Protein AF-A0A9E3KZW0-F1 (afdb_monomer_lite)

Radius of gyration: 37.71 Å; chains: 1; bounding box: 74×25×116 Å

Secondary structure (DSSP, 8-state):
-----S-STTSSHHHHHHHHHHHHHHHHHHHHHS-S-SSGGGGGGGHHHHHHHHHHHHHHHHHHHHHHHHHHHHHHHHHHHHHHHHHHHHHHHHHHH---PBPTTSSBHHHHHHHHHHHHHHHHHT-EETTEES--

Foldseek 3Di:
DDPPDPDDPCDPPVVVVVVVVVVVVLVVVCVVVVHNDPDLVSVPPCSVVVVVVVVVVVVVVVVVVVVVLVVVLVVLVVVLVVLLVVLVVVLVVLVVPWDQDQDPVRHTPSVVSVVVSVVVNVVSQQDDDDHDRSND

Sequence (136 aa):
MSISSINYGNSVLGQSVRNIQNQLSDLSTQLSTGVKSTNYAGMGVNEGFAIAARNQLANLSAFGTTMTNVNTIIGAGNTALQSLSTIASQVQNNAASTSQNITSSGQTIGQQNAESELSAIVGILNTQVGDRYIFS

Structure (mmCIF, N/CA/C/O backbone):
data_AF-A0A9E3KZW0-F1
#
_entry.id   AF-A0A9E3KZW0-F1
#
loop_
_atom_site.group_PDB
_atom_site.id
_atom_site.type_symbol
_atom_site.label_atom_id
_atom_site.label_alt_id
_atom_site.label_comp_id
_atom_site.label_asym_id
_atom_site.label_entity_id
_atom_site.label_seq_id
_atom_site.pdbx_PDB_ins_code
_atom_site.Cartn_x
_atom_site.Cartn_y
_atom_site.Cartn_z
_atom_site.occupancy
_atom_site.B_iso_or_equiv
_atom_site.auth_seq_id
_atom_site.auth_comp_id
_atom_site.auth_asym_id
_atom_site.auth_atom_id
_atom_site.pdbx_PDB_model_num
ATOM 1 N N . MET A 1 1 ? 37.346 -6.895 -81.073 1.00 38.47 1 MET A N 1
ATOM 2 C CA . MET A 1 1 ? 36.241 -7.174 -80.131 1.00 38.47 1 MET A CA 1
ATOM 3 C C . MET A 1 1 ? 36.797 -7.160 -78.713 1.00 38.47 1 MET A C 1
ATOM 5 O O . MET A 1 1 ? 37.153 -8.206 -78.194 1.00 38.47 1 MET A O 1
ATOM 9 N N . SER A 1 2 ? 36.943 -5.974 -78.118 1.00 40.66 2 SER A N 1
ATOM 10 C CA . SER A 1 2 ? 37.166 -5.845 -76.674 1.00 40.66 2 SER A CA 1
ATOM 11 C C . SER A 1 2 ? 35.810 -5.524 -76.072 1.00 40.66 2 SER A C 1
ATOM 13 O O . SER A 1 2 ? 35.317 -4.409 -76.229 1.00 40.66 2 SER A O 1
ATOM 15 N N . ILE A 1 3 ? 35.177 -6.519 -75.455 1.00 48.38 3 ILE A N 1
ATOM 16 C CA . ILE A 1 3 ? 34.063 -6.270 -74.545 1.00 48.38 3 ILE A CA 1
ATOM 17 C C . ILE A 1 3 ? 34.722 -5.710 -73.291 1.00 48.38 3 ILE A C 1
ATOM 19 O O . ILE A 1 3 ? 35.158 -6.455 -72.417 1.00 48.38 3 ILE A O 1
ATOM 23 N N . SER A 1 4 ? 34.887 -4.389 -73.266 1.00 45.31 4 SER A N 1
ATOM 24 C CA . SER A 1 4 ? 35.287 -3.678 -72.063 1.00 45.31 4 SER A CA 1
ATOM 25 C C . SER A 1 4 ? 34.181 -3.894 -71.045 1.00 45.31 4 SER A C 1
ATOM 27 O O . SER A 1 4 ? 33.060 -3.405 -71.191 1.00 45.31 4 SER A O 1
ATOM 29 N N . SER A 1 5 ? 34.510 -4.736 -70.077 1.00 49.34 5 SER A N 1
ATOM 30 C CA . SER A 1 5 ? 33.704 -5.099 -68.936 1.00 49.34 5 SER A CA 1
ATOM 31 C C . SER A 1 5 ? 33.080 -3.858 -68.310 1.00 49.34 5 SER A C 1
ATOM 33 O O . SER A 1 5 ? 33.745 -2.920 -67.870 1.00 49.34 5 SER A O 1
ATOM 35 N N . ILE A 1 6 ? 31.756 -3.887 -68.228 1.00 59.97 6 ILE A N 1
ATOM 36 C CA . ILE A 1 6 ? 31.041 -3.201 -67.163 1.00 59.97 6 ILE A CA 1
ATOM 37 C C . ILE A 1 6 ? 31.720 -3.626 -65.852 1.00 59.97 6 ILE A C 1
ATOM 39 O O . ILE A 1 6 ? 31.994 -4.815 -65.690 1.00 59.97 6 ILE A O 1
ATOM 43 N N . ASN A 1 7 ? 31.926 -2.668 -64.938 1.00 54.22 7 ASN A N 1
ATOM 44 C CA . ASN A 1 7 ? 32.022 -2.863 -63.479 1.00 54.22 7 ASN A CA 1
ATOM 45 C C . ASN A 1 7 ? 33.336 -2.442 -62.789 1.00 54.22 7 ASN A C 1
ATOM 47 O O . ASN A 1 7 ? 33.975 -3.260 -62.144 1.00 54.22 7 ASN A O 1
ATOM 51 N N . TYR A 1 8 ? 33.683 -1.148 -62.821 1.00 50.16 8 TYR A N 1
ATOM 52 C CA . TYR A 1 8 ? 34.516 -0.538 -61.759 1.00 50.16 8 TYR A CA 1
ATOM 53 C C . TYR A 1 8 ? 34.079 0.881 -61.329 1.00 50.16 8 TYR A C 1
ATOM 55 O O . TYR A 1 8 ? 34.619 1.428 -60.372 1.00 50.16 8 TYR A O 1
ATOM 63 N N . GLY A 1 9 ? 33.048 1.470 -61.952 1.00 49.34 9 GLY A N 1
ATOM 64 C CA . GLY A 1 9 ? 32.530 2.801 -61.583 1.00 49.34 9 GLY A CA 1
ATOM 65 C C . GLY A 1 9 ? 31.638 2.834 -60.331 1.00 49.34 9 GLY A C 1
ATOM 66 O O . GLY A 1 9 ? 31.428 3.896 -59.752 1.00 49.34 9 GLY A O 1
ATOM 67 N N . ASN A 1 10 ? 31.154 1.677 -59.865 1.00 56.56 10 ASN A N 1
ATOM 68 C CA . ASN A 1 10 ? 30.221 1.584 -58.732 1.00 56.56 10 ASN A CA 1
ATOM 69 C C . ASN A 1 10 ? 30.903 1.414 -57.360 1.00 56.56 10 ASN A C 1
ATOM 71 O O . ASN A 1 10 ? 30.213 1.282 -56.349 1.00 56.56 10 ASN A O 1
ATOM 75 N N . SER A 1 11 ? 32.237 1.394 -57.286 1.00 65.44 11 SER A N 1
ATOM 76 C CA . SER A 1 11 ? 32.904 0.804 -56.117 1.00 65.44 11 SER A CA 1
ATOM 77 C C . SER A 1 11 ? 33.169 1.751 -54.943 1.00 65.44 11 SER A C 1
ATOM 79 O O . SER A 1 11 ? 33.275 1.270 -53.821 1.00 65.44 11 SER A O 1
ATOM 81 N N . VAL A 1 12 ? 33.284 3.068 -55.145 1.00 64.06 12 VAL A N 1
ATOM 82 C CA . VAL A 1 12 ? 33.661 3.999 -54.052 1.00 64.06 12 VAL A CA 1
ATOM 83 C C . VAL A 1 12 ? 32.655 5.132 -53.896 1.00 64.06 12 VAL A C 1
ATOM 85 O O . VAL A 1 12 ? 32.166 5.364 -52.792 1.00 64.06 12 VAL A O 1
ATOM 88 N N . LEU A 1 13 ? 32.262 5.784 -54.993 1.00 69.19 13 LEU A N 1
ATOM 89 C CA . LEU A 1 13 ? 31.252 6.852 -54.984 1.00 69.19 13 LEU A CA 1
ATOM 90 C C . LEU A 1 13 ? 29.854 6.309 -54.644 1.00 69.19 13 LEU A C 1
ATOM 92 O O . LEU A 1 13 ? 29.171 6.833 -53.772 1.00 69.19 13 LEU A O 1
ATOM 96 N N . GLY A 1 14 ? 29.458 5.181 -55.244 1.00 76.38 14 GLY A N 1
AT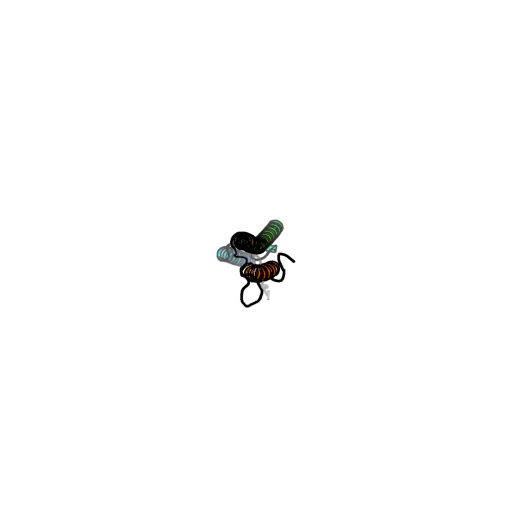OM 97 C CA . GLY A 1 14 ? 28.192 4.517 -54.911 1.00 76.38 14 GLY A CA 1
ATOM 98 C C . GLY A 1 14 ? 28.142 3.951 -53.485 1.00 76.38 14 GLY A C 1
ATOM 99 O O . GLY A 1 14 ? 27.065 3.854 -52.903 1.00 76.38 14 GLY A O 1
ATOM 100 N N . GLN A 1 15 ? 29.294 3.595 -52.905 1.00 76.38 15 GLN A N 1
ATOM 101 C CA . GLN A 1 15 ? 29.398 3.171 -51.502 1.00 76.38 15 GLN A CA 1
ATOM 102 C C . GLN A 1 15 ? 29.337 4.365 -50.540 1.00 76.38 15 GLN A C 1
ATOM 104 O O . GLN A 1 15 ? 28.657 4.299 -49.520 1.00 76.38 15 GLN A O 1
ATOM 109 N N . SER A 1 16 ? 30.002 5.474 -50.868 1.00 77.69 16 SER A N 1
ATOM 110 C CA . SER A 1 16 ? 29.984 6.693 -50.048 1.00 77.69 16 SER A CA 1
ATOM 111 C C . SER A 1 16 ? 28.613 7.371 -50.045 1.00 77.69 16 SER A C 1
ATOM 113 O O . SER A 1 16 ? 28.150 7.761 -48.978 1.00 77.69 16 SER A O 1
ATOM 115 N N . VAL A 1 17 ? 27.903 7.411 -51.178 1.00 82.94 17 VAL A N 1
ATOM 116 C CA . VAL A 1 17 ? 26.512 7.905 -51.233 1.00 82.94 17 VAL A CA 1
ATOM 117 C C . VAL A 1 17 ? 25.576 7.045 -50.380 1.00 82.94 17 VAL A C 1
ATOM 119 O O . VAL A 1 17 ? 24.769 7.589 -49.630 1.00 82.94 17 VAL A O 1
ATOM 122 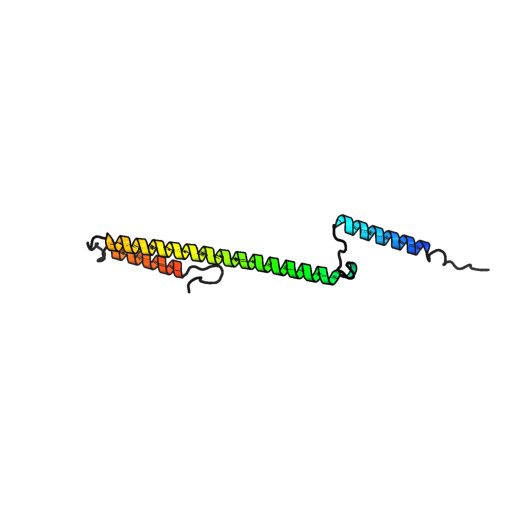N N . ARG A 1 18 ? 25.712 5.713 -50.425 1.00 83.75 18 ARG A N 1
ATOM 123 C CA . ARG A 1 18 ? 24.923 4.814 -49.565 1.00 83.75 18 ARG A CA 1
ATOM 124 C C . ARG A 1 18 ? 25.249 4.989 -48.082 1.00 83.75 18 ARG A C 1
ATOM 126 O O . ARG A 1 18 ? 24.335 5.017 -47.268 1.00 83.75 18 ARG A O 1
ATOM 133 N N . ASN A 1 19 ? 26.520 5.180 -47.729 1.00 84.19 19 ASN A N 1
ATOM 134 C CA . ASN A 1 19 ? 26.905 5.498 -46.351 1.00 84.19 19 ASN A CA 1
ATOM 135 C C . ASN A 1 19 ? 26.306 6.826 -45.872 1.00 84.19 19 ASN A C 1
ATOM 137 O O . ASN A 1 19 ? 25.800 6.883 -44.756 1.00 84.19 19 ASN A O 1
ATOM 141 N N . ILE A 1 20 ? 26.308 7.867 -46.711 1.00 86.19 20 ILE A N 1
ATOM 142 C CA . ILE A 1 20 ? 25.686 9.155 -46.376 1.00 86.19 20 ILE A CA 1
ATOM 143 C C . ILE A 1 20 ? 24.176 8.991 -46.191 1.00 86.19 20 ILE A C 1
ATOM 145 O O . ILE A 1 20 ? 23.639 9.501 -45.217 1.00 86.19 20 ILE A O 1
ATOM 149 N N . GLN A 1 21 ? 23.493 8.253 -47.072 1.00 85.31 21 GLN A N 1
ATOM 150 C CA . GLN A 1 21 ? 22.055 7.984 -46.939 1.00 85.31 21 GLN A CA 1
ATOM 151 C C . GLN A 1 21 ? 21.723 7.239 -45.641 1.00 85.31 21 GLN A C 1
ATOM 153 O O . GLN A 1 21 ? 20.784 7.625 -44.946 1.00 85.31 21 GLN A O 1
ATOM 158 N N . ASN A 1 22 ? 22.520 6.230 -45.279 1.00 84.12 22 ASN A N 1
ATOM 159 C CA . ASN A 1 22 ? 22.353 5.503 -44.021 1.00 84.12 22 ASN A CA 1
ATOM 160 C C . ASN A 1 22 ? 22.565 6.424 -42.808 1.00 84.12 22 ASN A C 1
ATOM 162 O O . ASN A 1 22 ? 21.728 6.454 -41.914 1.00 84.12 22 ASN A O 1
ATOM 166 N N . GLN A 1 23 ? 23.617 7.252 -42.812 1.00 84.19 23 GLN A N 1
ATOM 167 C CA . GLN A 1 23 ? 23.861 8.233 -41.746 1.00 84.19 23 GLN A CA 1
ATOM 168 C C . GLN A 1 23 ? 22.731 9.262 -41.631 1.00 84.19 23 GLN A C 1
ATOM 170 O O . GLN A 1 23 ? 22.325 9.606 -40.527 1.00 84.19 23 GLN A O 1
ATOM 175 N N . LEU A 1 24 ? 22.199 9.745 -42.756 1.00 85.75 24 LEU A N 1
ATOM 176 C CA . LEU A 1 24 ? 21.087 10.697 -42.773 1.00 85.75 24 LEU A CA 1
ATOM 177 C C . LEU A 1 24 ? 19.806 10.072 -42.209 1.00 85.75 24 LEU A C 1
ATOM 179 O O . LEU A 1 24 ? 19.095 10.722 -41.444 1.00 85.75 24 LEU A O 1
ATOM 183 N N . SER A 1 25 ? 19.543 8.806 -42.539 1.00 85.38 25 SER A N 1
ATOM 184 C CA . SER A 1 25 ? 18.432 8.035 -41.975 1.00 85.38 25 SER A CA 1
ATOM 185 C C . SER A 1 25 ? 18.586 7.839 -40.464 1.00 85.38 25 SER A C 1
ATOM 187 O O . SER A 1 25 ? 17.631 8.044 -39.710 1.00 85.38 25 SER A O 1
ATOM 189 N N . ASP A 1 26 ? 19.792 7.508 -40.001 1.00 83.38 26 ASP A N 1
ATOM 190 C CA . ASP A 1 26 ? 20.084 7.339 -38.577 1.00 83.38 26 ASP A CA 1
ATOM 191 C C . ASP A 1 26 ? 19.940 8.660 -37.817 1.00 83.38 26 ASP A C 1
ATOM 193 O O . ASP A 1 26 ? 19.269 8.703 -36.788 1.00 83.38 26 ASP A O 1
AT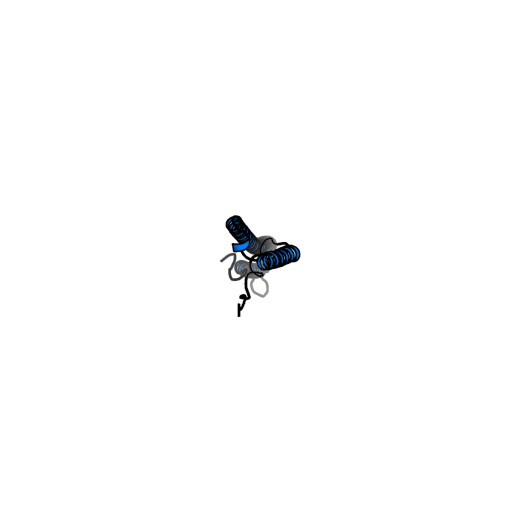OM 197 N N . LEU A 1 27 ? 20.498 9.761 -38.332 1.00 80.94 27 LEU A N 1
ATOM 198 C CA . LEU A 1 27 ? 20.370 11.084 -37.714 1.00 80.94 27 LEU A CA 1
ATOM 199 C C . LEU A 1 27 ? 18.920 11.576 -37.716 1.00 80.94 27 LEU A C 1
ATOM 201 O O . LEU A 1 27 ? 18.475 12.149 -36.725 1.00 80.94 27 LEU A O 1
ATOM 205 N N . SER A 1 28 ? 18.167 11.335 -38.792 1.00 83.81 28 SER A N 1
ATOM 206 C CA . SER A 1 28 ? 16.739 11.662 -38.849 1.00 83.81 28 SER A CA 1
ATOM 207 C C . SER A 1 28 ? 15.946 10.869 -37.808 1.00 83.81 28 SER A C 1
ATOM 209 O O . SER A 1 28 ? 15.109 11.439 -37.109 1.00 83.81 28 SER A O 1
ATOM 211 N N . THR A 1 29 ? 16.268 9.586 -37.625 1.00 82.50 29 THR A N 1
ATOM 212 C CA . THR A 1 29 ? 15.657 8.742 -36.591 1.00 82.50 29 THR A CA 1
ATOM 213 C C . THR A 1 29 ? 16.034 9.219 -35.189 1.00 82.50 29 THR A C 1
ATOM 215 O O . THR A 1 29 ? 15.161 9.345 -34.333 1.00 82.50 29 THR A O 1
ATOM 218 N N . GLN A 1 30 ? 17.305 9.548 -34.943 1.00 82.38 30 GLN A N 1
ATOM 219 C CA . GLN A 1 30 ? 17.766 10.093 -33.660 1.00 82.38 30 GLN A CA 1
ATOM 220 C C . GLN A 1 30 ? 17.097 11.431 -33.339 1.00 82.38 30 GLN A C 1
ATOM 222 O O . GLN A 1 30 ? 16.672 11.651 -32.209 1.00 82.38 30 GLN A O 1
ATOM 227 N N . LEU A 1 31 ? 16.950 12.307 -34.335 1.00 81.25 31 LEU A N 1
ATOM 228 C CA . LEU A 1 31 ? 16.280 13.595 -34.178 1.00 81.25 31 LEU A CA 1
ATOM 229 C C . LEU A 1 31 ? 14.779 13.425 -33.918 1.00 81.25 31 LEU A C 1
ATOM 231 O O . LEU A 1 31 ? 14.228 14.103 -33.058 1.00 81.25 31 LEU A O 1
ATOM 235 N N . SER A 1 32 ? 14.124 12.499 -34.623 1.00 85.00 32 SER A N 1
ATOM 236 C CA . SER A 1 32 ? 12.691 12.239 -34.457 1.00 85.00 32 SER A CA 1
ATOM 237 C C . SER A 1 32 ? 12.358 11.545 -33.137 1.00 85.00 32 SER A C 1
ATOM 239 O O . SER A 1 32 ? 11.279 11.761 -32.596 1.00 85.00 32 SER A O 1
ATOM 241 N N . THR A 1 33 ? 13.238 10.675 -32.642 1.00 81.00 33 THR A N 1
ATOM 242 C CA . THR A 1 33 ? 13.007 9.893 -31.416 1.00 81.00 33 THR A CA 1
ATOM 243 C C . THR A 1 33 ? 13.627 10.538 -30.177 1.00 81.00 33 THR A C 1
ATOM 245 O O . THR A 1 33 ? 13.306 10.147 -29.057 1.00 81.00 33 THR A O 1
ATOM 248 N N . GLY A 1 34 ? 14.538 11.497 -30.361 1.00 75.44 34 GLY A N 1
ATOM 249 C CA . GLY A 1 34 ? 15.322 12.116 -29.293 1.00 75.44 34 GLY A CA 1
ATOM 250 C C . GLY A 1 34 ? 16.336 11.174 -28.633 1.00 75.44 34 GLY A C 1
ATOM 251 O O . GLY A 1 34 ? 17.000 11.573 -27.677 1.00 75.44 34 GLY A O 1
ATOM 252 N N . VAL A 1 35 ? 16.474 9.931 -29.110 1.00 75.25 35 VAL A N 1
ATOM 253 C CA . VAL A 1 35 ? 17.391 8.935 -28.545 1.00 75.25 35 VAL A CA 1
ATOM 254 C C . VAL A 1 35 ? 18.525 8.635 -29.515 1.00 75.25 35 VAL A C 1
ATOM 256 O O . VAL A 1 35 ? 18.315 8.444 -30.707 1.00 75.25 35 VAL A O 1
ATOM 259 N N . LYS A 1 36 ? 19.755 8.560 -28.992 1.00 72.38 36 LYS A N 1
ATOM 260 C CA . LYS A 1 36 ? 20.976 8.342 -29.790 1.00 72.38 36 LYS A CA 1
ATOM 261 C C . LYS A 1 36 ? 20.991 6.997 -30.529 1.00 72.38 36 LYS A C 1
ATOM 263 O O . LYS A 1 36 ? 21.637 6.872 -31.560 1.00 72.38 36 LYS A O 1
ATOM 268 N N . SER A 1 37 ? 20.309 5.987 -30.000 1.00 70.31 37 SER A N 1
ATOM 269 C CA . SER A 1 37 ? 20.165 4.692 -30.655 1.00 70.31 37 SER A CA 1
ATOM 270 C C . SER A 1 37 ? 18.878 4.016 -30.206 1.00 70.31 37 SER A C 1
ATOM 272 O O . SER A 1 37 ? 18.554 4.015 -29.018 1.00 70.31 37 SER A O 1
ATOM 274 N N . THR A 1 38 ? 18.170 3.411 -31.154 1.00 66.06 38 THR A N 1
ATOM 275 C CA . THR A 1 38 ? 16.999 2.561 -30.902 1.00 66.06 38 THR A CA 1
ATOM 276 C C . THR A 1 38 ? 17.391 1.151 -30.456 1.00 66.06 38 THR A C 1
ATOM 278 O O . THR A 1 38 ? 16.606 0.497 -29.776 1.00 66.06 38 THR A O 1
ATOM 281 N N . ASN A 1 39 ? 18.618 0.712 -30.764 1.00 65.56 39 ASN A N 1
ATOM 282 C CA . ASN A 1 39 ? 19.161 -0.590 -30.371 1.00 65.56 39 ASN A CA 1
ATOM 283 C C . ASN A 1 39 ? 20.377 -0.458 -29.447 1.00 65.56 39 ASN A C 1
ATOM 285 O O . ASN A 1 39 ? 21.210 0.434 -29.611 1.00 65.56 39 ASN A O 1
ATOM 289 N N . TYR A 1 40 ? 20.527 -1.400 -28.516 1.00 58.59 40 TYR A N 1
ATOM 290 C CA . TYR A 1 40 ? 21.635 -1.421 -27.556 1.00 58.59 40 TYR A CA 1
ATOM 291 C C . TYR A 1 40 ? 23.017 -1.450 -28.239 1.00 58.59 40 TYR A C 1
ATOM 293 O O . TYR A 1 40 ? 23.883 -0.653 -27.885 1.00 58.59 40 TYR A O 1
ATOM 301 N N . ALA A 1 41 ? 23.159 -2.205 -29.335 1.00 61.12 41 ALA A N 1
ATOM 302 C CA . ALA A 1 41 ? 24.386 -2.258 -30.139 1.00 61.12 41 ALA A CA 1
ATOM 303 C C . ALA A 1 41 ? 24.807 -0.903 -30.753 1.00 61.12 41 ALA A C 1
ATOM 305 O O . ALA A 1 41 ? 25.988 -0.675 -31.005 1.00 61.12 41 ALA A O 1
ATOM 306 N N . GLY A 1 42 ? 23.863 0.021 -30.977 1.00 65.19 42 GLY A N 1
ATOM 307 C CA . GLY A 1 42 ? 24.157 1.363 -31.498 1.00 65.19 42 GLY A CA 1
ATOM 308 C C . GLY A 1 42 ? 24.582 2.373 -30.422 1.00 65.19 42 GLY A C 1
ATOM 309 O O . GLY A 1 42 ? 24.941 3.504 -30.748 1.00 65.19 42 GLY A O 1
ATOM 310 N N . MET A 1 43 ? 24.575 1.990 -29.136 1.00 66.12 43 MET A N 1
ATOM 311 C CA . MET A 1 43 ? 25.094 2.828 -28.043 1.00 66.12 43 MET A CA 1
ATOM 312 C C . MET A 1 43 ? 26.614 2.723 -27.850 1.00 66.12 43 MET A C 1
ATOM 314 O O . MET A 1 43 ? 27.200 3.595 -27.197 1.00 66.12 43 MET A O 1
ATOM 318 N N . GLY A 1 44 ? 27.257 1.699 -28.419 1.00 73.25 44 GLY A N 1
ATOM 319 C CA . GLY A 1 44 ? 28.689 1.447 -28.258 1.00 73.25 44 GLY A CA 1
ATOM 320 C C . GLY A 1 44 ? 29.070 1.194 -26.795 1.00 73.25 44 GLY A C 1
ATOM 321 O O . GLY A 1 44 ? 28.327 0.574 -26.043 1.00 73.25 44 GLY A O 1
ATOM 322 N N . VAL A 1 45 ? 30.209 1.732 -26.353 1.00 73.25 45 VAL A N 1
ATOM 323 C CA . VAL A 1 45 ? 30.746 1.546 -24.985 1.00 73.25 45 VAL A CA 1
ATOM 324 C C . VAL A 1 45 ? 29.800 1.972 -23.850 1.00 73.25 45 VAL A C 1
ATOM 326 O O . VAL A 1 45 ? 29.963 1.531 -22.716 1.00 73.25 45 VAL A O 1
ATOM 329 N N . ASN A 1 46 ? 28.793 2.800 -24.142 1.00 70.75 46 ASN A N 1
ATOM 330 C CA . ASN A 1 46 ? 27.832 3.286 -23.150 1.00 70.75 46 ASN A CA 1
ATOM 331 C C . ASN A 1 46 ? 26.643 2.336 -22.928 1.00 70.75 46 ASN A C 1
ATOM 333 O O . ASN A 1 46 ? 25.818 2.599 -22.053 1.00 70.75 46 ASN A O 1
ATOM 337 N N . GLU A 1 47 ? 26.535 1.250 -23.698 1.00 74.19 47 GLU A N 1
ATOM 338 C CA . GLU A 1 47 ? 25.464 0.255 -23.581 1.00 74.19 47 GLU A CA 1
ATOM 339 C C . GLU A 1 47 ? 25.351 -0.303 -22.154 1.00 74.19 47 GLU A C 1
ATOM 341 O O . GLU A 1 47 ? 24.270 -0.280 -21.565 1.00 74.19 47 GLU A O 1
ATOM 346 N N . GLY A 1 48 ? 26.476 -0.710 -21.553 1.00 76.62 48 GLY A N 1
ATOM 347 C CA . GLY A 1 48 ? 26.498 -1.253 -20.191 1.00 76.62 48 GLY A CA 1
ATOM 348 C C . GLY A 1 48 ? 26.011 -0.252 -19.140 1.00 76.62 48 GLY A C 1
ATOM 349 O O . GLY A 1 48 ? 25.243 -0.613 -18.248 1.00 76.62 48 GLY A O 1
ATOM 350 N N . PHE A 1 49 ? 26.381 1.025 -19.283 1.00 81.19 49 PHE A N 1
ATOM 351 C CA . PHE A 1 49 ? 25.894 2.088 -18.403 1.00 81.19 49 PHE A CA 1
ATOM 352 C C . PHE A 1 49 ? 24.388 2.316 -18.566 1.00 81.19 49 PHE A C 1
ATOM 354 O O . PHE A 1 49 ? 23.676 2.433 -17.573 1.00 81.19 49 PHE A O 1
ATOM 361 N N . ALA A 1 50 ? 23.874 2.336 -19.797 1.00 79.12 50 ALA A N 1
ATOM 362 C CA . ALA A 1 50 ? 22.445 2.526 -20.027 1.00 79.12 50 ALA A CA 1
ATOM 363 C C . ALA A 1 50 ? 21.596 1.349 -19.542 1.00 79.12 50 ALA A C 1
ATOM 365 O O . ALA A 1 50 ? 20.513 1.570 -19.004 1.00 79.12 50 ALA A O 1
ATOM 366 N N . ILE A 1 51 ? 22.083 0.114 -19.680 1.00 81.69 51 ILE A N 1
ATOM 367 C CA . ILE A 1 51 ? 21.430 -1.066 -19.103 1.00 81.69 51 ILE A CA 1
ATOM 368 C C . ILE A 1 51 ? 21.424 -0.961 -17.575 1.00 81.69 51 ILE A C 1
ATOM 370 O O . ILE A 1 51 ? 20.371 -1.122 -16.960 1.00 81.69 51 ILE A O 1
ATOM 374 N N . ALA A 1 52 ? 22.559 -0.619 -16.957 1.00 83.50 52 ALA A N 1
ATOM 375 C CA . ALA A 1 52 ? 22.641 -0.425 -15.511 1.00 83.50 52 ALA A CA 1
ATOM 376 C C . ALA A 1 52 ? 21.694 0.686 -15.020 1.00 83.50 52 ALA A C 1
ATOM 378 O O . ALA A 1 52 ? 20.963 0.483 -14.053 1.00 83.50 52 ALA A O 1
ATOM 379 N N . ALA A 1 53 ? 21.636 1.820 -15.722 1.00 84.12 53 ALA A N 1
ATOM 380 C CA . ALA A 1 53 ? 20.744 2.929 -15.398 1.00 84.12 53 ALA A CA 1
ATOM 381 C C . ALA A 1 53 ? 19.261 2.549 -15.552 1.00 84.12 53 ALA A C 1
ATOM 383 O O . ALA A 1 53 ? 18.450 2.880 -14.689 1.00 84.12 53 ALA A O 1
ATOM 384 N N . ARG A 1 54 ? 18.891 1.810 -16.609 1.00 83.31 54 ARG A N 1
ATOM 385 C CA . ARG A 1 54 ? 17.523 1.289 -16.788 1.00 83.31 54 ARG A CA 1
ATOM 386 C C . ARG A 1 54 ? 17.154 0.285 -15.702 1.00 83.31 54 ARG A C 1
ATOM 388 O O . ARG A 1 54 ? 16.051 0.366 -15.171 1.00 83.31 54 ARG A O 1
ATOM 395 N N . ASN A 1 55 ? 18.074 -0.602 -15.327 1.00 84.81 55 ASN A N 1
ATOM 396 C CA . ASN A 1 55 ? 17.879 -1.524 -14.209 1.00 84.81 55 ASN A CA 1
ATOM 397 C C . ASN A 1 55 ? 17.685 -0.762 -12.892 1.00 84.81 55 ASN A C 1
ATOM 399 O O . ASN A 1 55 ? 16.784 -1.081 -12.121 1.00 84.81 55 ASN A O 1
ATOM 403 N N . GLN A 1 56 ? 18.477 0.283 -12.648 1.00 89.69 56 GLN A N 1
ATOM 404 C CA . GLN A 1 56 ? 18.330 1.119 -11.460 1.00 89.69 56 GLN A CA 1
ATOM 405 C C . GLN A 1 56 ? 16.989 1.867 -11.448 1.00 89.69 56 GLN A C 1
ATOM 407 O O . GLN A 1 56 ? 16.334 1.920 -10.409 1.00 89.69 56 GLN A O 1
ATOM 412 N N . LEU A 1 57 ? 16.544 2.387 -12.595 1.00 90.62 57 LEU A N 1
ATOM 413 C CA . LEU A 1 57 ? 15.241 3.036 -12.732 1.00 90.62 57 LEU A CA 1
ATOM 414 C C . LEU A 1 57 ? 14.082 2.052 -12.506 1.00 90.62 57 LEU A C 1
ATOM 416 O O . LEU A 1 57 ? 13.131 2.382 -11.799 1.00 90.62 57 LEU A O 1
ATOM 420 N N . ALA A 1 58 ? 14.175 0.839 -13.056 1.00 90.12 58 ALA A N 1
ATOM 421 C CA . ALA A 1 58 ? 13.192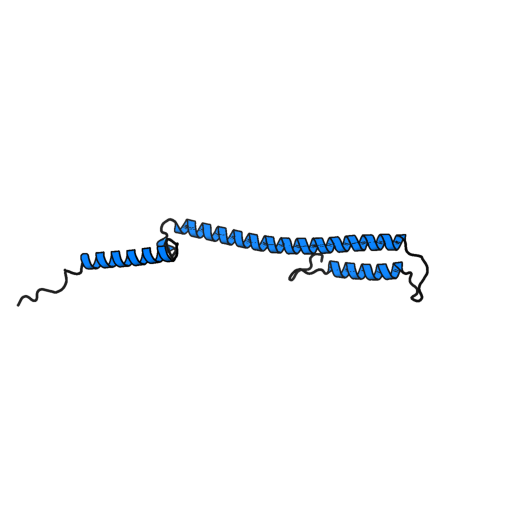 -0.220 -12.835 1.00 90.12 58 ALA A CA 1
ATOM 422 C C . ALA A 1 58 ? 13.109 -0.603 -11.348 1.00 90.12 58 ALA A C 1
ATOM 424 O O . ALA A 1 58 ? 12.014 -0.676 -10.792 1.00 90.12 58 ALA A O 1
ATOM 425 N N . ASN A 1 59 ? 14.258 -0.749 -10.680 1.00 91.00 59 ASN A N 1
ATOM 426 C CA . ASN A 1 59 ? 14.314 -1.002 -9.241 1.00 91.00 59 ASN A CA 1
ATOM 427 C C . ASN A 1 59 ? 13.677 0.142 -8.440 1.00 91.00 59 ASN A C 1
ATOM 429 O O . ASN A 1 59 ? 12.897 -0.110 -7.526 1.00 91.00 59 ASN A O 1
ATOM 433 N N . LEU A 1 60 ? 13.955 1.400 -8.795 1.00 93.06 60 LEU A N 1
ATOM 434 C CA . LEU A 1 60 ? 13.362 2.559 -8.126 1.00 93.06 60 LEU A CA 1
ATOM 435 C C . LEU A 1 60 ? 11.834 2.598 -8.291 1.00 93.06 60 LEU A C 1
ATOM 437 O O . LEU A 1 60 ? 11.116 2.869 -7.331 1.00 93.06 60 LEU A O 1
ATOM 441 N N . SER A 1 61 ? 11.327 2.273 -9.483 1.00 93.56 61 SER A N 1
ATOM 442 C CA . SER A 1 61 ? 9.887 2.159 -9.744 1.00 93.56 61 SER A CA 1
ATOM 443 C C . SER A 1 61 ? 9.235 1.033 -8.926 1.00 93.56 61 SER A C 1
ATOM 445 O O . SER A 1 61 ? 8.162 1.226 -8.343 1.00 93.56 61 SER A O 1
ATOM 447 N N . ALA A 1 62 ? 9.907 -0.116 -8.803 1.00 92.38 62 ALA A N 1
ATOM 448 C CA . ALA A 1 62 ? 9.453 -1.223 -7.964 1.00 92.38 62 ALA A CA 1
ATOM 449 C C . ALA A 1 62 ? 9.420 -0.844 -6.470 1.00 92.38 62 ALA A C 1
ATOM 451 O O . ALA A 1 62 ? 8.444 -1.143 -5.774 1.00 92.38 62 ALA A O 1
ATOM 452 N N . PHE A 1 63 ? 10.435 -0.122 -5.980 1.00 94.75 63 PHE A N 1
ATOM 453 C CA . PHE A 1 63 ? 10.430 0.425 -4.621 1.00 94.75 63 PHE A CA 1
ATOM 454 C C . PHE A 1 63 ? 9.298 1.433 -4.412 1.00 94.75 63 PHE A C 1
ATOM 456 O O . PHE A 1 63 ? 8.616 1.357 -3.394 1.00 94.75 63 PHE A O 1
ATOM 463 N N . GLY A 1 64 ? 9.039 2.316 -5.381 1.00 93.81 64 GLY A N 1
ATOM 464 C CA . GLY A 1 64 ? 7.906 3.244 -5.331 1.00 93.81 64 GLY A CA 1
ATOM 465 C C . GLY A 1 64 ? 6.565 2.518 -5.196 1.00 93.81 64 GLY A C 1
ATOM 466 O O . GLY A 1 64 ? 5.768 2.844 -4.321 1.00 93.81 64 GLY A O 1
ATOM 467 N N . THR A 1 65 ? 6.354 1.463 -5.986 1.00 92.88 65 THR A N 1
ATOM 468 C CA . THR A 1 65 ? 5.145 0.622 -5.903 1.00 92.88 65 THR A CA 1
ATOM 469 C C . THR A 1 65 ? 5.016 -0.049 -4.533 1.00 92.88 65 THR A C 1
ATOM 471 O O . THR A 1 65 ? 3.945 -0.049 -3.926 1.00 92.88 65 THR A O 1
ATOM 474 N N . THR A 1 66 ? 6.125 -0.575 -4.008 1.00 92.00 66 THR A N 1
ATOM 475 C CA . THR A 1 66 ? 6.170 -1.185 -2.671 1.00 92.00 66 THR A CA 1
ATOM 476 C C . THR A 1 66 ? 5.821 -0.165 -1.589 1.00 92.00 66 THR A C 1
ATOM 478 O O . THR A 1 66 ? 5.021 -0.457 -0.705 1.00 92.00 66 THR A O 1
ATOM 481 N N . MET A 1 67 ? 6.366 1.049 -1.680 1.00 93.00 67 MET A N 1
ATOM 482 C CA . MET A 1 67 ? 6.095 2.132 -0.738 1.00 93.00 67 MET A CA 1
ATOM 483 C C . MET A 1 67 ? 4.621 2.548 -0.754 1.00 93.00 67 MET A C 1
ATOM 485 O O . MET A 1 67 ? 4.038 2.742 0.311 1.00 93.00 67 MET A O 1
ATOM 489 N N . THR A 1 68 ? 3.992 2.628 -1.930 1.00 93.75 68 THR A N 1
ATOM 490 C CA . THR A 1 68 ? 2.547 2.880 -2.043 1.00 93.75 68 THR A CA 1
ATOM 491 C C . THR A 1 68 ? 1.738 1.793 -1.341 1.00 93.75 68 THR A C 1
ATOM 493 O O . THR A 1 68 ? 0.897 2.117 -0.506 1.00 93.75 68 THR A O 1
ATOM 496 N N . ASN A 1 69 ? 2.038 0.516 -1.594 1.00 90.81 69 ASN A N 1
ATOM 497 C CA . ASN A 1 69 ? 1.333 -0.598 -0.951 1.00 90.81 69 ASN A CA 1
ATOM 498 C C . ASN A 1 69 ? 1.492 -0.579 0.576 1.00 90.81 69 ASN A C 1
ATOM 500 O O . ASN A 1 69 ? 0.515 -0.737 1.306 1.00 90.81 69 ASN A O 1
ATOM 504 N N . VAL A 1 70 ? 2.711 -0.341 1.067 1.00 91.62 70 VAL A N 1
ATOM 505 C CA . VAL A 1 70 ? 2.987 -0.226 2.506 1.00 91.62 70 VAL A CA 1
ATOM 506 C C . VAL A 1 70 ? 2.215 0.943 3.117 1.00 91.62 70 VAL A C 1
ATOM 508 O O . VAL A 1 70 ? 1.587 0.767 4.157 1.00 91.62 70 VAL A O 1
ATOM 511 N N . ASN A 1 71 ? 2.188 2.109 2.468 1.00 92.31 71 ASN A N 1
ATOM 512 C CA . ASN A 1 71 ? 1.414 3.257 2.944 1.00 92.31 71 ASN A CA 1
ATOM 513 C C . ASN A 1 71 ? -0.090 2.968 2.995 1.00 92.31 71 ASN A C 1
ATOM 515 O O . ASN A 1 71 ? -0.746 3.371 3.953 1.00 92.31 71 ASN A O 1
ATOM 519 N N . THR A 1 72 ? -0.641 2.244 2.018 1.00 91.12 72 THR A N 1
ATOM 520 C CA . THR A 1 72 ? -2.046 1.814 2.048 1.00 91.12 72 THR A CA 1
ATOM 521 C C . THR A 1 72 ? -2.327 0.902 3.242 1.00 91.12 72 THR A C 1
ATOM 523 O O . THR A 1 72 ? -3.305 1.121 3.955 1.00 91.12 72 THR A O 1
ATOM 526 N N . ILE A 1 73 ? -1.457 -0.080 3.503 1.00 90.38 73 ILE A N 1
ATOM 527 C CA . ILE A 1 73 ? -1.601 -0.999 4.643 1.00 90.38 73 ILE A CA 1
ATOM 528 C C . ILE A 1 73 ? -1.487 -0.241 5.972 1.00 90.38 73 ILE A C 1
ATOM 530 O O . ILE A 1 73 ? -2.328 -0.418 6.850 1.00 90.38 73 ILE A O 1
ATOM 534 N N . ILE A 1 74 ? -0.489 0.638 6.113 1.00 92.06 74 ILE A N 1
ATOM 535 C CA . ILE A 1 74 ? -0.306 1.469 7.313 1.00 92.06 74 ILE A CA 1
ATOM 536 C C . ILE A 1 74 ? -1.509 2.394 7.519 1.00 92.06 74 ILE A C 1
ATOM 538 O O . ILE A 1 74 ? -1.983 2.534 8.643 1.00 92.06 74 ILE A O 1
ATOM 542 N N . GLY A 1 75 ? -2.025 3.009 6.453 1.00 92.50 75 GLY A N 1
ATOM 543 C CA . GLY A 1 75 ? -3.208 3.867 6.509 1.00 92.50 75 GLY A CA 1
ATOM 544 C C . GLY A 1 75 ? -4.437 3.114 7.013 1.00 92.50 75 GLY A C 1
ATOM 545 O O . GLY A 1 75 ? -5.059 3.543 7.982 1.00 92.50 75 GLY A O 1
ATOM 546 N N . ALA A 1 76 ? -4.734 1.956 6.419 1.00 90.88 76 ALA A N 1
ATOM 547 C CA . ALA A 1 76 ? -5.835 1.100 6.853 1.00 90.88 76 ALA A CA 1
ATOM 548 C C . ALA A 1 76 ? -5.663 0.623 8.306 1.00 90.88 76 ALA A C 1
ATOM 550 O O . ALA A 1 76 ? -6.608 0.689 9.093 1.00 90.88 76 ALA A O 1
ATOM 551 N N . GLY A 1 77 ? -4.448 0.216 8.687 1.00 90.88 77 GLY A N 1
ATOM 552 C CA . GLY A 1 77 ? -4.118 -0.163 10.060 1.00 90.88 77 GLY A CA 1
ATOM 553 C C . GLY A 1 77 ? -4.323 0.985 11.054 1.00 90.88 77 GLY A C 1
ATOM 554 O O . GLY A 1 77 ? -4.943 0.796 12.096 1.00 90.88 77 GLY A O 1
ATOM 555 N N . ASN A 1 78 ? -3.883 2.198 10.716 1.00 93.19 78 ASN A N 1
ATOM 556 C CA . ASN A 1 78 ? -4.089 3.385 11.547 1.00 93.19 78 ASN A CA 1
ATOM 557 C C . ASN A 1 78 ? -5.573 3.725 11.718 1.00 93.19 78 ASN A C 1
ATOM 559 O O . ASN A 1 78 ? -5.994 4.034 12.831 1.00 93.19 78 ASN A O 1
ATOM 563 N N . THR A 1 79 ? -6.374 3.649 10.651 1.00 92.75 79 THR A N 1
ATOM 564 C CA . THR A 1 79 ? -7.827 3.856 10.737 1.00 92.75 79 THR A CA 1
ATOM 565 C C . THR A 1 79 ? -8.474 2.825 11.657 1.00 92.75 79 THR A C 1
ATOM 567 O O . THR A 1 79 ? -9.221 3.197 12.558 1.00 92.75 79 THR A O 1
ATOM 570 N N . ALA A 1 80 ? -8.135 1.546 11.496 1.00 91.19 80 ALA A N 1
ATOM 571 C CA . ALA A 1 80 ? -8.630 0.480 12.358 1.00 91.19 80 ALA A CA 1
ATOM 572 C C . ALA A 1 80 ? -8.250 0.695 13.836 1.00 91.19 80 ALA A C 1
ATOM 574 O O . ALA A 1 80 ? -9.110 0.613 14.712 1.00 91.19 80 ALA A O 1
ATOM 575 N N . LEU A 1 81 ? -6.995 1.055 14.129 1.00 91.44 81 LEU A N 1
ATOM 576 C CA . LEU A 1 81 ? -6.543 1.362 15.492 1.00 91.44 81 LEU A CA 1
ATOM 577 C C . LEU A 1 81 ? -7.260 2.586 16.092 1.00 91.44 81 LEU A C 1
ATOM 579 O O . LEU A 1 81 ? -7.586 2.587 17.279 1.00 91.44 81 LEU A O 1
ATOM 583 N N . GLN A 1 82 ? -7.551 3.614 15.290 1.00 94.69 82 GLN A N 1
ATOM 584 C CA . GLN A 1 82 ? -8.338 4.773 15.732 1.00 94.69 82 GLN A CA 1
ATOM 585 C C . GLN A 1 82 ? -9.790 4.396 16.042 1.00 94.69 82 GLN A C 1
ATOM 587 O O . GLN A 1 82 ? -10.338 4.848 17.052 1.00 94.69 82 GLN A O 1
ATOM 592 N N . SER A 1 83 ? -10.407 3.540 15.224 1.00 91.31 83 SER A N 1
ATOM 593 C CA . SER A 1 83 ? -11.741 3.004 15.503 1.00 91.31 83 SER A CA 1
ATOM 594 C C . SER A 1 83 ? -11.750 2.180 16.792 1.00 91.31 83 SER A C 1
ATOM 596 O O . SER A 1 83 ? -12.627 2.388 17.625 1.00 91.31 83 SER A O 1
ATOM 598 N N . LEU A 1 84 ? -10.741 1.330 17.019 1.00 91.44 84 LEU A N 1
ATOM 599 C CA . LEU A 1 84 ? -10.595 0.576 18.271 1.00 91.44 84 LEU A CA 1
ATOM 600 C C . LEU A 1 84 ? -10.458 1.495 19.491 1.00 91.44 84 LEU A C 1
ATOM 602 O O . LEU A 1 84 ? -11.135 1.280 20.492 1.00 91.44 84 LEU A O 1
ATOM 606 N N . SER A 1 85 ? -9.630 2.538 19.407 1.00 94.25 85 SER A N 1
ATOM 607 C CA . SER A 1 85 ? -9.469 3.528 20.483 1.00 94.25 85 SER A CA 1
ATOM 608 C C . SER A 1 85 ? -10.776 4.274 20.792 1.00 94.25 85 SER A C 1
ATOM 610 O O . SER A 1 85 ? -11.136 4.485 21.955 1.00 94.25 85 SER A O 1
ATOM 612 N N . THR A 1 86 ? -11.530 4.620 19.745 1.00 94.12 86 THR A N 1
ATOM 613 C CA . THR A 1 86 ? -12.842 5.267 19.875 1.00 94.12 86 THR A CA 1
ATOM 614 C C . THR A 1 86 ? -13.840 4.350 20.573 1.00 94.12 86 THR A C 1
ATOM 616 O O . THR A 1 86 ? -14.472 4.772 21.540 1.00 94.12 86 THR A O 1
ATOM 619 N N . ILE A 1 87 ? -13.935 3.089 20.137 1.00 91.31 87 ILE A N 1
ATOM 620 C CA . ILE A 1 87 ? -14.817 2.091 20.753 1.00 91.31 87 ILE A CA 1
ATOM 621 C C . ILE A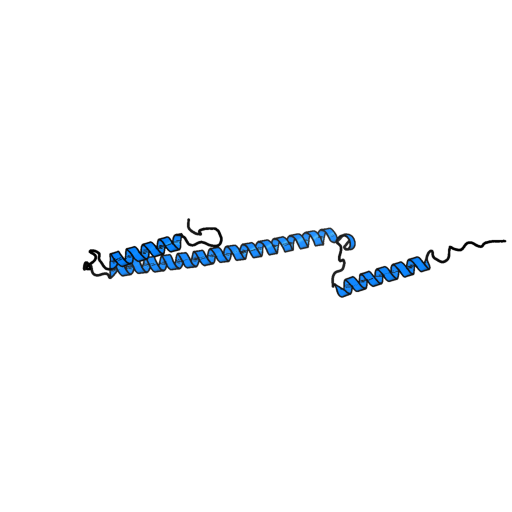 1 87 ? -14.417 1.864 22.213 1.00 91.31 87 ILE A C 1
ATOM 623 O O . ILE A 1 87 ? -15.272 1.904 23.086 1.00 91.31 87 ILE A O 1
ATOM 627 N N . ALA A 1 88 ? -13.126 1.712 22.517 1.00 88.88 88 ALA A N 1
ATOM 628 C CA . ALA A 1 88 ? -12.658 1.546 23.893 1.00 88.88 88 ALA A CA 1
ATOM 629 C C . ALA A 1 88 ? -13.069 2.723 24.799 1.00 88.88 88 ALA A C 1
ATOM 631 O O . ALA A 1 88 ? -13.494 2.518 25.937 1.00 88.88 88 ALA A O 1
ATOM 632 N N . SER A 1 89 ? -12.995 3.953 24.284 1.00 90.62 89 SER A N 1
ATOM 633 C CA . SER A 1 89 ? -13.449 5.145 25.009 1.00 90.62 89 SER A CA 1
ATOM 634 C C . SER A 1 89 ? -14.970 5.159 25.197 1.00 90.62 89 SER A C 1
ATOM 636 O O . SER A 1 89 ? -15.456 5.544 26.259 1.00 90.62 89 SER A O 1
ATOM 638 N N . GLN A 1 90 ? -15.736 4.721 24.192 1.00 88.12 90 GLN A N 1
ATOM 639 C CA . GLN A 1 90 ? -17.194 4.583 24.286 1.00 88.12 90 GLN A CA 1
ATOM 640 C C . GLN A 1 90 ? -17.590 3.541 25.334 1.00 88.12 90 GLN A C 1
ATOM 642 O O . GLN A 1 90 ? -18.373 3.876 26.221 1.00 88.12 90 GLN A O 1
ATOM 647 N N . VAL A 1 91 ? -16.963 2.359 25.327 1.00 86.88 91 VAL A N 1
ATOM 648 C CA . VAL A 1 91 ? -17.161 1.307 26.339 1.00 86.88 91 VAL A CA 1
ATOM 649 C C . VAL A 1 91 ? -16.929 1.870 27.743 1.00 86.88 91 VAL A C 1
ATOM 651 O O . VAL A 1 91 ? -17.760 1.686 28.629 1.00 86.88 91 VAL A O 1
ATOM 654 N N . GLN A 1 92 ? -15.817 2.583 27.963 1.00 86.75 92 GLN A N 1
ATOM 655 C CA . GLN A 1 92 ? -15.489 3.160 29.273 1.00 86.75 92 GLN A CA 1
ATOM 656 C C . GLN A 1 92 ? -16.516 4.204 29.725 1.00 86.75 92 GLN A C 1
ATOM 658 O O . GLN A 1 92 ? -16.979 4.163 30.867 1.00 86.75 92 GLN A O 1
ATOM 663 N N . ASN A 1 93 ? -16.910 5.116 28.833 1.00 86.44 93 ASN A N 1
ATOM 664 C CA . ASN A 1 93 ? -17.907 6.142 29.137 1.00 86.44 93 ASN A CA 1
ATOM 665 C C . ASN A 1 93 ? -19.286 5.531 29.419 1.00 86.44 93 ASN A C 1
ATOM 667 O O . ASN A 1 93 ? -19.960 5.934 30.372 1.00 86.44 93 ASN A O 1
ATOM 671 N N . ASN A 1 94 ? -19.678 4.533 28.624 1.00 83.56 94 ASN A N 1
ATOM 672 C CA . ASN A 1 94 ? -20.909 3.776 28.797 1.00 83.56 94 ASN A CA 1
ATOM 673 C C . ASN A 1 94 ? -20.882 3.030 30.135 1.00 83.56 94 ASN A C 1
ATOM 675 O O . ASN A 1 94 ? -21.823 3.151 30.914 1.00 83.56 94 ASN A O 1
ATOM 679 N N . ALA A 1 95 ? -19.792 2.342 30.474 1.00 80.19 95 ALA A N 1
ATOM 680 C CA . ALA A 1 95 ? -19.656 1.651 31.755 1.00 80.19 95 ALA A CA 1
ATOM 681 C C . ALA A 1 95 ? -19.748 2.608 32.958 1.00 80.19 95 ALA A C 1
ATOM 683 O O . ALA A 1 95 ? -20.363 2.264 33.965 1.00 80.19 95 ALA A O 1
ATOM 684 N N . ALA A 1 96 ? -19.189 3.817 32.848 1.00 81.81 96 ALA A N 1
ATOM 685 C CA . ALA A 1 96 ? -19.231 4.821 33.911 1.00 81.81 96 ALA A CA 1
ATOM 686 C C . ALA A 1 96 ? -20.606 5.502 34.066 1.00 81.81 96 ALA A C 1
ATOM 688 O O . ALA A 1 96 ? -20.966 5.904 35.171 1.00 81.81 96 ALA A O 1
ATOM 689 N N . SER A 1 97 ? -21.365 5.642 32.973 1.00 75.69 97 SER A N 1
ATOM 690 C CA . SER A 1 97 ? -22.586 6.468 32.930 1.00 75.69 97 SER A CA 1
ATOM 691 C C . SER A 1 97 ? -23.891 5.670 32.859 1.00 75.69 97 SER A C 1
ATOM 693 O O . SER A 1 97 ? -24.971 6.251 32.979 1.00 75.69 97 SER A O 1
ATOM 695 N N . THR A 1 98 ? -23.839 4.351 32.645 1.00 73.44 98 THR A N 1
ATOM 696 C CA . THR A 1 98 ? -25.059 3.560 32.434 1.00 73.44 98 THR A CA 1
ATOM 697 C C . THR A 1 98 ? -25.768 3.249 33.750 1.00 73.44 98 THR A C 1
ATOM 699 O O . THR A 1 98 ? -25.209 2.663 34.675 1.00 73.44 98 THR A O 1
ATOM 702 N N . SER A 1 99 ? -27.057 3.588 33.802 1.00 68.69 99 SER A N 1
ATOM 703 C CA . SER A 1 99 ? -27.976 3.129 34.841 1.00 68.69 99 SER A CA 1
ATOM 704 C C . SER A 1 99 ? -28.046 1.595 34.880 1.00 68.69 99 SER A C 1
ATOM 706 O O . SER A 1 99 ? -28.212 0.950 33.846 1.00 68.69 99 SER A O 1
ATOM 708 N N . GLN A 1 100 ? -27.984 1.002 36.078 1.00 70.31 100 GLN A N 1
ATOM 709 C CA . GLN A 1 100 ? -28.094 -0.453 36.282 1.00 70.31 100 GLN A CA 1
ATOM 710 C C . GLN A 1 100 ? -29.528 -0.997 36.129 1.00 70.31 100 GLN A C 1
ATOM 712 O O . GLN A 1 100 ? -29.797 -2.149 36.465 1.00 70.31 100 GLN A O 1
ATOM 717 N N . ASN A 1 101 ? -30.461 -0.183 35.632 1.00 74.50 101 ASN A N 1
ATOM 718 C CA . ASN A 1 101 ? -31.822 -0.627 35.372 1.00 74.50 101 ASN A CA 1
ATOM 719 C C . ASN A 1 101 ? -31.830 -1.697 34.273 1.00 74.50 101 ASN A C 1
ATOM 721 O O . ASN A 1 101 ? -31.341 -1.488 33.160 1.00 74.50 101 ASN A O 1
ATOM 725 N N . ILE A 1 102 ? -32.401 -2.850 34.610 1.00 75.38 102 ILE A N 1
ATOM 726 C CA . ILE A 1 102 ? -32.542 -3.984 33.703 1.00 75.38 102 ILE A CA 1
ATOM 727 C C . ILE A 1 102 ? -33.700 -3.693 32.744 1.00 75.38 102 ILE A C 1
ATOM 729 O O . ILE A 1 102 ? -34.812 -3.372 33.163 1.00 75.38 102 ILE A O 1
ATOM 733 N N . THR A 1 103 ? -33.423 -3.766 31.444 1.00 76.69 103 THR A N 1
ATOM 734 C CA . THR A 1 103 ? -34.423 -3.587 30.380 1.00 76.69 103 THR A CA 1
ATOM 735 C C . THR A 1 103 ? -35.310 -4.833 30.249 1.00 76.69 103 THR A C 1
ATOM 737 O O . THR A 1 103 ? -35.027 -5.869 30.849 1.00 76.69 103 THR A O 1
ATOM 740 N N . SER A 1 104 ? -36.380 -4.783 29.440 1.00 73.00 104 SER A N 1
ATOM 741 C CA . SER A 1 104 ? -37.280 -5.946 29.267 1.00 73.00 104 SER A CA 1
ATOM 742 C C . SER A 1 104 ? -36.584 -7.197 28.703 1.00 73.00 104 SER A C 1
ATOM 744 O O . SER A 1 104 ? -37.099 -8.302 28.833 1.00 73.00 104 SER A O 1
ATOM 746 N N . SER A 1 105 ? -35.392 -7.028 28.125 1.00 75.00 105 SER A N 1
ATOM 747 C CA . SER A 1 105 ? -34.522 -8.086 27.606 1.00 75.00 105 SER A CA 1
ATOM 748 C C . SER A 1 105 ? -33.662 -8.770 28.681 1.00 75.00 105 SER A C 1
ATOM 750 O O . SER A 1 105 ? -32.886 -9.660 28.354 1.00 75.00 105 SER A O 1
ATOM 752 N N . GLY A 1 106 ? -33.753 -8.368 29.955 1.00 79.00 106 GLY A N 1
ATOM 753 C CA . GLY A 1 106 ? -32.978 -8.973 31.049 1.00 79.00 106 GLY A CA 1
ATOM 754 C C . GLY A 1 106 ? -31.522 -8.495 31.152 1.00 79.00 106 GLY A C 1
ATOM 755 O O . GLY A 1 106 ? -30.785 -8.978 32.006 1.00 79.00 106 GLY A O 1
ATOM 756 N N . GLN A 1 107 ? -31.120 -7.523 30.330 1.00 81.81 107 GLN A N 1
ATOM 757 C CA . GLN A 1 107 ? -29.793 -6.900 30.333 1.00 81.81 107 GLN A CA 1
ATOM 758 C C . GLN A 1 107 ? -29.887 -5.398 30.633 1.00 81.81 107 GLN A C 1
ATOM 760 O O . GLN A 1 107 ? -30.913 -4.759 30.365 1.00 81.81 107 GLN A O 1
ATOM 765 N N . THR A 1 108 ? -28.811 -4.811 31.156 1.00 83.88 108 THR A N 1
ATOM 766 C CA . THR A 1 108 ? -28.679 -3.347 31.237 1.00 83.88 108 THR A CA 1
ATOM 767 C C . THR A 1 108 ? -28.362 -2.764 29.855 1.00 83.88 108 THR A C 1
ATOM 769 O O . THR A 1 108 ? -27.841 -3.453 28.978 1.00 83.88 108 THR A O 1
ATOM 772 N N . ILE A 1 109 ? -28.637 -1.474 29.649 1.00 80.44 109 ILE A N 1
ATOM 773 C CA . ILE A 1 109 ? -28.282 -0.779 28.393 1.00 80.44 109 ILE A CA 1
ATOM 774 C C . ILE A 1 109 ? -26.766 -0.855 28.132 1.00 80.44 109 ILE A C 1
ATOM 776 O O . ILE A 1 109 ? -26.332 -1.011 26.995 1.00 80.44 109 ILE A O 1
ATOM 780 N N . GLY A 1 110 ? -25.957 -0.819 29.193 1.00 81.69 110 GLY A N 1
ATOM 781 C CA . GLY A 1 110 ? -24.502 -0.908 29.097 1.00 81.69 110 GLY A CA 1
ATOM 782 C C . GLY A 1 110 ? -24.038 -2.274 28.598 1.00 81.69 110 GLY A C 1
ATOM 783 O O . GLY A 1 110 ? -23.088 -2.343 27.828 1.00 81.69 110 GLY A O 1
ATOM 784 N N . GLN A 1 111 ? -24.735 -3.351 28.975 1.00 82.75 111 GLN A N 1
ATOM 785 C CA . GLN A 1 111 ? -24.455 -4.699 28.471 1.00 82.75 111 GLN A CA 1
ATOM 786 C C . GLN A 1 111 ? -24.791 -4.833 26.978 1.00 82.75 111 GLN A C 1
ATOM 788 O O . GLN A 1 111 ? -23.977 -5.371 26.235 1.00 82.75 111 GLN A O 1
ATOM 793 N N . GLN A 1 112 ? -25.924 -4.283 26.521 1.00 85.56 112 GLN A N 1
ATOM 794 C CA . GLN A 1 112 ? -26.275 -4.280 25.090 1.00 85.56 112 GLN A CA 1
ATOM 795 C C . GLN A 1 112 ? -25.271 -3.479 24.250 1.00 85.56 112 GLN A C 1
ATOM 797 O O . GLN A 1 112 ? -24.840 -3.935 23.190 1.00 85.56 112 GLN A O 1
ATOM 802 N N . ASN A 1 113 ? -24.856 -2.304 24.733 1.00 85.12 113 ASN A N 1
ATOM 803 C CA . ASN A 1 113 ? -23.847 -1.498 24.047 1.00 85.12 113 ASN A CA 1
ATOM 804 C C . ASN A 1 113 ? -22.500 -2.227 23.985 1.00 85.12 113 ASN A C 1
ATOM 806 O O . ASN A 1 113 ? -21.900 -2.283 22.915 1.00 85.12 113 ASN A O 1
ATOM 810 N N . ALA A 1 114 ? -22.073 -2.851 25.087 1.00 85.19 114 ALA A N 1
ATOM 811 C CA . ALA A 1 114 ? -20.826 -3.609 25.135 1.00 85.19 114 ALA A CA 1
ATOM 812 C C . ALA A 1 114 ? -20.820 -4.806 24.164 1.00 85.19 114 ALA A C 1
ATOM 814 O O . ALA A 1 114 ? -19.799 -5.068 23.530 1.00 85.19 114 ALA A O 1
ATOM 815 N N . GLU A 1 115 ? -21.944 -5.516 23.996 1.00 87.81 115 GLU A N 1
ATOM 816 C CA . GLU A 1 115 ? -22.065 -6.580 22.985 1.00 87.81 115 GLU A CA 1
ATOM 817 C C . GLU A 1 115 ? -21.916 -6.031 21.555 1.00 87.81 115 GLU A C 1
ATOM 819 O O . GLU A 1 115 ? -21.177 -6.597 20.742 1.00 87.81 115 GLU A O 1
ATOM 824 N N . SER A 1 116 ? -22.558 -4.899 21.249 1.00 88.62 116 SER A N 1
ATOM 825 C CA . SER A 1 116 ? -22.431 -4.243 19.941 1.00 88.62 116 SER A CA 1
ATOM 826 C C . SER A 1 116 ? -21.004 -3.742 19.680 1.00 88.62 116 SER A C 1
ATOM 828 O O . SER A 1 116 ? -20.478 -3.896 18.576 1.00 88.62 116 SER A O 1
ATOM 830 N N . GLU A 1 117 ? -20.364 -3.149 20.687 1.00 88.62 117 GLU A N 1
ATOM 831 C CA . GLU A 1 117 ? -18.985 -2.653 20.630 1.00 88.62 117 GLU A CA 1
ATOM 832 C C . GLU A 1 117 ? -17.988 -3.806 20.433 1.00 88.62 117 GLU A C 1
ATOM 834 O O . GLU A 1 117 ? -17.086 -3.705 19.599 1.00 88.62 117 GLU A O 1
ATOM 839 N N . LEU A 1 118 ? -18.189 -4.943 21.109 1.00 88.00 118 LEU A N 1
ATOM 840 C CA . LEU A 1 118 ? -17.394 -6.156 20.901 1.00 88.00 118 LEU A CA 1
ATOM 841 C C . LEU A 1 118 ? -17.536 -6.687 19.469 1.00 88.00 118 LEU A C 1
ATOM 843 O O . LEU A 1 118 ? -16.532 -7.012 18.833 1.00 88.00 118 LEU A O 1
ATOM 847 N N . SER A 1 119 ? -18.759 -6.731 18.932 1.00 90.88 119 SER A N 1
ATOM 848 C CA . SER A 1 119 ? -18.987 -7.131 17.539 1.00 90.88 119 SER A CA 1
ATOM 849 C C . SER A 1 119 ? -18.254 -6.210 16.556 1.00 90.88 119 SER A C 1
ATOM 851 O O . SER A 1 119 ? -17.684 -6.684 15.572 1.00 90.88 119 SER A O 1
ATOM 853 N N . ALA A 1 120 ? -18.232 -4.900 16.820 1.00 88.19 120 ALA A N 1
ATOM 854 C CA . ALA A 1 120 ? -17.497 -3.940 16.002 1.00 88.19 120 ALA A CA 1
ATOM 855 C C . ALA A 1 120 ? -15.974 -4.159 16.079 1.00 88.19 120 ALA A C 1
ATOM 857 O O . ALA A 1 120 ? -15.307 -4.147 15.044 1.00 88.19 120 ALA A O 1
ATOM 858 N N . ILE A 1 121 ? -15.424 -4.436 17.269 1.00 88.06 121 ILE A N 1
ATOM 859 C CA . ILE A 1 121 ? -13.999 -4.769 17.458 1.00 88.06 121 ILE A CA 1
ATOM 860 C C . ILE A 1 121 ? -13.617 -6.014 16.653 1.00 88.06 121 ILE A C 1
ATOM 862 O O . ILE A 1 121 ? -12.607 -5.996 15.952 1.00 88.06 121 ILE A O 1
ATOM 866 N N . VAL A 1 122 ? -14.426 -7.078 16.701 1.00 89.88 122 VAL A N 1
ATOM 867 C CA . VAL A 1 122 ? -14.180 -8.298 15.912 1.00 89.88 122 VAL A CA 1
ATOM 868 C C . VAL A 1 122 ? -14.209 -7.997 14.411 1.00 89.88 122 VAL A C 1
ATOM 870 O O . VAL A 1 122 ? -13.379 -8.517 13.665 1.00 89.88 122 VAL A O 1
ATOM 873 N N . GLY A 1 123 ? -15.109 -7.122 13.958 1.00 88.19 123 GLY A N 1
ATOM 874 C CA . GLY A 1 123 ? -15.117 -6.638 12.575 1.00 88.19 123 GLY A CA 1
ATOM 875 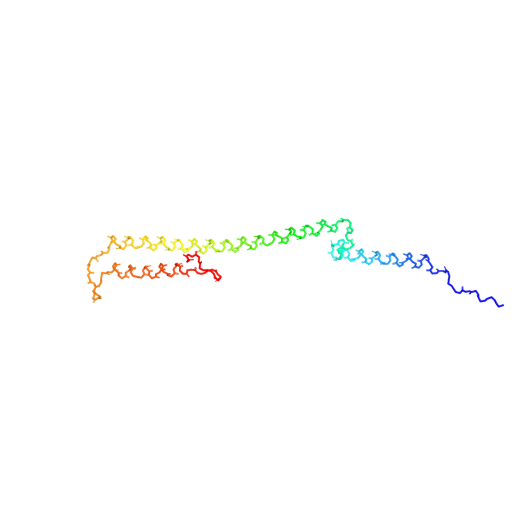C C . GLY A 1 123 ? -13.819 -5.918 12.197 1.00 88.19 123 GLY A C 1
ATOM 876 O O . GLY A 1 123 ? -13.242 -6.199 11.150 1.00 88.19 123 GLY A O 1
ATOM 877 N N . ILE A 1 124 ? -13.313 -5.047 13.074 1.00 88.31 124 ILE A N 1
ATOM 878 C CA . ILE A 1 124 ? -12.065 -4.306 12.845 1.00 88.31 124 ILE A CA 1
ATOM 879 C C . ILE A 1 124 ? -10.841 -5.231 12.856 1.00 88.31 124 ILE A C 1
ATOM 881 O O . ILE A 1 124 ? -9.948 -5.073 12.024 1.00 88.31 124 ILE A O 1
ATOM 885 N N . LEU A 1 125 ? -10.786 -6.225 13.743 1.00 86.12 125 LEU A N 1
ATOM 886 C CA . LEU A 1 125 ? -9.702 -7.218 13.753 1.00 86.12 125 LEU A CA 1
ATOM 887 C C . LEU A 1 125 ? -9.669 -8.049 12.461 1.00 86.12 125 LEU A C 1
ATOM 889 O O . LEU A 1 125 ? -8.601 -8.460 12.016 1.00 86.12 125 LEU A O 1
ATOM 893 N N . ASN A 1 126 ? -10.817 -8.207 11.803 1.00 87.12 126 ASN A N 1
ATOM 894 C CA . ASN A 1 126 ? -10.930 -8.828 10.485 1.00 87.12 126 ASN A CA 1
ATOM 895 C C . ASN A 1 126 ? -10.722 -7.840 9.317 1.00 87.12 126 ASN A C 1
ATOM 897 O O . ASN A 1 126 ? -11.086 -8.150 8.183 1.00 87.12 126 ASN A O 1
ATOM 901 N N . THR A 1 127 ? -10.130 -6.661 9.547 1.00 87.12 127 THR A N 1
ATOM 902 C CA . THR A 1 127 ? -9.825 -5.717 8.459 1.00 87.12 127 THR A CA 1
ATOM 903 C C . THR A 1 127 ? -8.836 -6.346 7.480 1.00 87.12 127 THR A C 1
ATOM 905 O O . THR A 1 127 ? -7.713 -6.704 7.847 1.00 87.12 127 THR A O 1
ATOM 908 N N . GLN A 1 128 ? -9.256 -6.441 6.220 1.00 84.19 128 GLN A N 1
ATOM 909 C CA . GLN A 1 128 ? -8.485 -7.012 5.125 1.00 84.19 128 GLN A CA 1
ATOM 910 C C . GLN A 1 128 ? -7.999 -5.910 4.174 1.00 84.19 128 GLN A C 1
ATOM 912 O O . GLN A 1 128 ? -8.763 -5.027 3.787 1.00 84.19 128 GLN A O 1
ATOM 917 N N . VAL A 1 129 ? -6.729 -5.978 3.771 1.00 83.12 129 VAL A N 1
ATOM 918 C CA . VAL A 1 129 ? -6.146 -5.151 2.705 1.00 83.12 129 VAL A CA 1
ATOM 919 C C . VAL A 1 129 ? -5.544 -6.074 1.655 1.00 83.12 129 VAL A C 1
ATOM 921 O O . VAL A 1 129 ? -4.576 -6.790 1.916 1.00 83.12 129 VAL A O 1
ATOM 924 N N . GLY A 1 130 ? -6.136 -6.069 0.458 1.00 82.25 130 GLY A N 1
ATOM 925 C CA . GLY A 1 130 ? -5.826 -7.060 -0.573 1.00 82.25 130 GLY A CA 1
ATOM 926 C C . GLY A 1 130 ? -6.198 -8.461 -0.090 1.00 82.25 130 GLY A C 1
ATOM 927 O O . GLY A 1 130 ? -7.324 -8.684 0.338 1.00 82.25 130 GLY A O 1
ATOM 928 N N . ASP A 1 131 ? -5.239 -9.383 -0.087 1.00 82.19 131 ASP A N 1
ATOM 929 C CA . ASP A 1 131 ? -5.444 -10.779 0.332 1.00 82.19 131 ASP A CA 1
ATOM 930 C C . ASP A 1 131 ? -4.979 -11.064 1.772 1.00 82.19 131 ASP A C 1
ATOM 932 O O . ASP A 1 131 ? -4.838 -12.219 2.172 1.00 82.19 131 ASP A O 1
ATOM 936 N N . ARG A 1 132 ? -4.690 -10.020 2.562 1.00 81.00 132 ARG A N 1
ATOM 937 C CA . ARG A 1 132 ? -4.171 -10.156 3.929 1.00 81.00 132 ARG A CA 1
ATOM 938 C C . ARG A 1 132 ? -5.031 -9.430 4.948 1.00 81.00 132 ARG A C 1
ATOM 940 O O . ARG A 1 132 ? -5.344 -8.253 4.790 1.00 81.00 132 ARG A O 1
ATOM 947 N N . TYR A 1 133 ? -5.324 -10.124 6.036 1.00 86.00 133 TYR A N 1
ATOM 948 C CA . TYR A 1 133 ? -5.793 -9.516 7.272 1.00 86.00 133 TYR A CA 1
ATOM 949 C C . TYR A 1 133 ? -4.637 -8.773 7.945 1.00 86.00 133 TYR A C 1
ATOM 951 O O . TYR A 1 133 ? -3.517 -9.279 8.008 1.00 86.00 133 TYR A O 1
ATOM 959 N N . ILE A 1 134 ? -4.893 -7.551 8.410 1.00 84.44 134 ILE A N 1
ATOM 960 C CA . ILE A 1 134 ? -3.844 -6.693 8.986 1.00 84.44 134 ILE A CA 1
ATOM 961 C C . ILE A 1 134 ? -3.533 -7.084 10.442 1.00 84.44 134 ILE A C 1
ATOM 963 O O . ILE A 1 134 ? -2.416 -6.865 10.906 1.00 84.44 134 ILE A O 1
ATOM 967 N N . PHE A 1 135 ? -4.508 -7.660 11.155 1.00 80.81 135 PHE A N 1
ATOM 968 C CA . PHE A 1 135 ? -4.436 -7.904 12.602 1.00 80.81 135 PHE A CA 1
ATOM 969 C C . PHE A 1 135 ? -4.544 -9.380 13.020 1.00 80.81 135 PHE A C 1
ATOM 971 O O . PHE A 1 135 ? -4.514 -9.647 14.221 1.00 80.81 135 PHE A O 1
ATOM 978 N N . SER A 1 136 ? -4.687 -10.320 12.075 1.00 75.31 136 SER A N 1
ATOM 979 C CA . SER A 1 136 ? -4.799 -11.763 12.361 1.00 75.31 136 SER A CA 1
ATOM 980 C C . SER A 1 136 ? -3.470 -12.498 12.256 1.00 75.31 136 SER A C 1
ATOM 982 O O . SER A 1 136 ? -2.771 -12.239 11.248 1.00 75.31 136 SER A O 1
#

pLDDT: mean 80.75, std 11.98, range [38.47, 94.75]